Protein AF-A0A9E5ETJ1-F1 (afdb_monomer_lite)

Foldseek 3Di:
DDPPDPPDDDCVPDDDDDPPDDDCVVVVLVVDDPVVNVVVVVVVCCVPQNPPRVPPPPPDDDDDDDDDDD

Secondary structure (DSSP, 8-state):
-----TT---GGG-----TTSPPSHHHHHHTS-HHHHHHHHHHHHHHHHHHHHTTS------PPPP----

Sequence (70 aa):
MDTQNSHRINKSILTVSSLLDLSDDKDFWLSKTPSERLQFVEILRQLNYGQTISTARLQRILTIAERTSS

pLDDT: mean 80.67, std 13.89, range [40.91, 97.81]

Structure (mmCIF, N/CA/C/O backbone):
data_AF-A0A9E5ETJ1-F1
#
_entry.id   AF-A0A9E5ETJ1-F1
#
loop_
_atom_site.group_PDB
_atom_site.id
_atom_site.type_symbol
_atom_site.label_atom_id
_atom_site.label_alt_id
_atom_site.label_comp_id
_atom_site.label_asym_id
_atom_site.label_entity_id
_atom_site.label_seq_id
_atom_site.pdbx_PDB_ins_code
_atom_site.Cartn_x
_atom_site.Cartn_y
_atom_site.Cartn_z
_atom_site.occupancy
_atom_site.B_iso_or_equiv
_atom_site.auth_seq_id
_atom_site.auth_comp_id
_atom_site.auth_asym_id
_atom_site.auth_atom_id
_atom_site.pdbx_PDB_model_num
ATOM 1 N N . MET A 1 1 ? 36.999 10.082 7.597 1.00 40.91 1 MET A N 1
ATOM 2 C CA . MET A 1 1 ? 36.248 8.855 7.255 1.00 40.91 1 MET A CA 1
ATOM 3 C C . MET A 1 1 ? 34.856 9.333 6.904 1.00 40.91 1 MET A C 1
ATOM 5 O O . MET A 1 1 ? 34.096 9.701 7.791 1.00 40.91 1 MET A O 1
ATOM 9 N N . ASP A 1 2 ? 34.619 9.518 5.610 1.00 45.88 2 ASP A N 1
ATOM 10 C CA . ASP A 1 2 ? 33.589 10.419 5.096 1.00 45.88 2 ASP A CA 1
ATOM 11 C C . ASP A 1 2 ? 32.238 9.700 5.018 1.00 45.88 2 ASP A C 1
ATOM 13 O O . ASP A 1 2 ? 31.986 8.890 4.132 1.00 45.88 2 ASP A O 1
ATOM 17 N N . THR A 1 3 ? 31.352 9.977 5.971 1.00 52.69 3 THR A N 1
ATOM 18 C CA . THR A 1 3 ? 30.015 9.370 6.104 1.00 52.69 3 THR A CA 1
ATOM 19 C C . THR A 1 3 ? 28.939 10.068 5.256 1.00 52.69 3 THR A C 1
ATOM 21 O O . THR A 1 3 ? 27.785 10.150 5.658 1.00 52.69 3 THR A O 1
ATOM 24 N N . GLN A 1 4 ? 29.281 10.592 4.075 1.00 57.22 4 GLN A N 1
ATOM 25 C CA . GLN A 1 4 ? 28.414 11.533 3.340 1.00 57.22 4 GLN A CA 1
ATOM 26 C C . GLN A 1 4 ? 27.688 10.967 2.105 1.00 57.22 4 GLN A C 1
ATOM 28 O O . GLN A 1 4 ? 27.416 11.715 1.171 1.00 57.22 4 GLN A O 1
ATOM 33 N N . ASN A 1 5 ? 27.342 9.670 2.039 1.00 56.22 5 ASN A N 1
ATOM 34 C CA . ASN A 1 5 ? 26.571 9.190 0.871 1.00 56.22 5 ASN A CA 1
ATOM 35 C C . ASN A 1 5 ? 25.631 7.985 1.065 1.00 56.22 5 ASN A C 1
ATOM 37 O O . ASN A 1 5 ? 25.135 7.442 0.079 1.00 56.22 5 ASN A O 1
ATOM 41 N N . SER A 1 6 ? 25.336 7.554 2.294 1.00 59.97 6 SER A N 1
ATOM 42 C CA . SER A 1 6 ? 24.516 6.349 2.542 1.00 59.97 6 SER A CA 1
ATOM 43 C C . SER A 1 6 ? 23.008 6.516 2.296 1.00 59.97 6 SER A C 1
ATOM 45 O O . SER A 1 6 ? 22.263 5.552 2.438 1.00 59.97 6 SER A O 1
ATOM 47 N N . HIS A 1 7 ? 22.537 7.708 1.913 1.00 67.00 7 HIS A N 1
ATOM 48 C CA . HIS A 1 7 ? 21.105 8.013 1.737 1.00 67.00 7 HIS A CA 1
ATOM 49 C C . HIS A 1 7 ? 20.731 8.407 0.302 1.00 67.00 7 HIS A C 1
ATOM 51 O O . HIS A 1 7 ? 19.735 9.090 0.063 1.00 67.00 7 HIS A O 1
ATOM 57 N N . ARG A 1 8 ? 21.543 8.011 -0.681 1.00 79.06 8 ARG A N 1
ATOM 58 C CA . ARG A 1 8 ? 21.325 8.390 -2.076 1.00 79.06 8 ARG A CA 1
ATOM 59 C C . ARG A 1 8 ? 20.226 7.525 -2.700 1.00 79.06 8 ARG A C 1
ATOM 61 O O . ARG A 1 8 ? 20.442 6.363 -3.023 1.00 79.06 8 ARG A O 1
ATOM 68 N N . ILE A 1 9 ? 19.044 8.114 -2.876 1.00 81.12 9 ILE A N 1
ATOM 69 C CA . ILE A 1 9 ? 17.909 7.477 -3.557 1.00 81.12 9 ILE A CA 1
ATOM 70 C C . ILE A 1 9 ? 18.286 7.205 -5.017 1.00 81.12 9 ILE A C 1
ATOM 72 O O . ILE A 1 9 ? 18.787 8.097 -5.711 1.00 81.12 9 ILE A O 1
ATOM 76 N N . ASN A 1 10 ? 18.013 5.990 -5.498 1.00 86.06 10 ASN A N 1
ATOM 77 C CA . ASN A 1 10 ? 18.093 5.710 -6.923 1.00 86.06 10 ASN A CA 1
ATOM 78 C C . ASN A 1 10 ? 16.951 6.446 -7.638 1.00 86.06 10 ASN A C 1
ATOM 80 O O . ASN A 1 10 ? 15.792 6.072 -7.512 1.00 86.06 10 ASN A O 1
ATOM 84 N N . LYS A 1 11 ? 17.277 7.503 -8.383 1.00 86.06 11 LYS A N 1
ATOM 85 C CA . LYS A 1 11 ? 16.289 8.290 -9.131 1.00 86.06 11 LYS A CA 1
ATOM 86 C C . LYS A 1 11 ? 15.952 7.690 -10.497 1.00 86.06 11 LYS A C 1
ATOM 88 O O . LYS A 1 11 ? 15.008 8.154 -11.119 1.00 86.06 11 LYS A O 1
ATOM 93 N N . SER A 1 12 ? 16.683 6.670 -10.962 1.00 89.25 12 SER A N 1
ATOM 94 C CA . SER A 1 12 ? 16.444 6.050 -12.275 1.00 89.25 12 SER A CA 1
ATOM 95 C C . SER A 1 12 ? 15.124 5.283 -12.353 1.00 89.25 12 SER A C 1
ATOM 97 O O . SER A 1 12 ? 14.706 4.914 -13.441 1.00 89.25 12 SER A O 1
ATOM 99 N N . ILE A 1 13 ? 14.509 4.996 -11.205 1.00 85.50 13 ILE A N 1
ATOM 100 C CA . ILE A 1 13 ? 13.228 4.290 -11.094 1.00 85.50 13 ILE A CA 1
ATOM 101 C C . ILE A 1 13 ? 12.036 5.248 -10.950 1.00 85.50 13 ILE A C 1
ATOM 103 O O . ILE A 1 13 ? 10.905 4.789 -10.832 1.00 85.50 13 ILE A O 1
ATOM 107 N N . LEU A 1 14 ?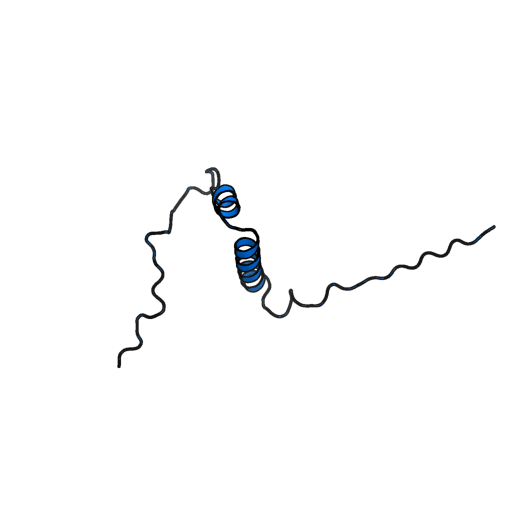 12.279 6.563 -10.893 1.00 84.94 14 LEU A N 1
ATOM 108 C CA . LEU A 1 14 ? 11.224 7.565 -10.773 1.00 84.94 14 LEU A CA 1
ATOM 109 C C . LEU A 1 14 ? 10.688 7.914 -12.160 1.00 84.94 14 LEU A C 1
ATOM 111 O O . LEU A 1 14 ? 11.460 8.260 -13.054 1.00 84.94 14 LEU A O 1
ATOM 115 N N . THR A 1 15 ? 9.366 7.894 -12.298 1.00 84.19 15 THR A N 1
ATOM 116 C CA . THR A 1 15 ? 8.662 8.295 -13.519 1.00 84.19 15 THR A CA 1
ATOM 117 C C . THR A 1 15 ? 7.742 9.468 -13.195 1.00 84.19 15 THR A C 1
ATOM 119 O O . THR A 1 15 ? 7.135 9.498 -12.126 1.00 84.19 15 THR A O 1
ATOM 122 N N . VAL A 1 16 ? 7.669 10.457 -14.090 1.00 86.62 16 VAL A N 1
ATOM 123 C CA . VAL A 1 16 ? 6.766 11.611 -13.965 1.00 86.62 16 VAL A CA 1
ATOM 124 C C . VAL A 1 16 ? 5.651 11.451 -14.992 1.00 86.62 16 VAL A C 1
ATOM 126 O O . VAL A 1 16 ? 5.928 11.414 -16.189 1.00 86.62 16 VAL A O 1
ATOM 129 N N . SER A 1 17 ? 4.411 11.358 -14.521 1.00 87.25 17 SER A N 1
ATOM 130 C CA . SER A 1 17 ? 3.195 11.223 -15.332 1.00 87.25 17 SER A CA 1
ATOM 131 C C . SER A 1 17 ? 2.230 12.386 -15.076 1.00 87.25 17 SER A C 1
ATOM 133 O O . SER A 1 17 ? 2.361 13.11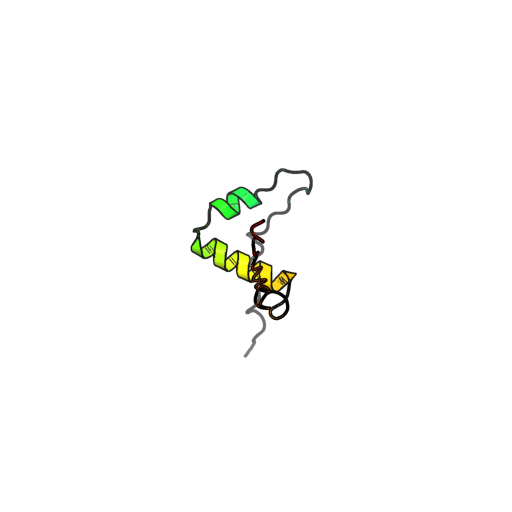6 -14.087 1.00 87.25 17 SER A O 1
ATOM 135 N N . SER A 1 18 ? 1.275 12.605 -15.988 1.00 90.69 18 SER A N 1
ATOM 136 C CA . SER A 1 18 ? 0.209 13.586 -15.769 1.00 90.69 18 SER A CA 1
ATOM 137 C C . SER A 1 18 ? -0.753 13.085 -14.698 1.00 90.69 18 SER A C 1
ATOM 139 O O . SER A 1 18 ? -1.105 11.910 -14.670 1.00 90.69 18 SER A O 1
ATOM 141 N N . LEU A 1 19 ? -1.272 13.996 -13.873 1.00 87.38 19 LEU A N 1
ATOM 142 C CA . LEU A 1 19 ? -2.311 13.670 -12.890 1.00 87.38 19 LEU A CA 1
ATOM 143 C C . LEU A 1 19 ? -3.619 13.184 -13.543 1.00 87.38 19 LEU A C 1
ATOM 145 O O . LEU A 1 19 ? -4.431 12.538 -12.888 1.00 87.38 19 LEU A O 1
ATOM 149 N N . LEU A 1 20 ? -3.840 13.532 -14.815 1.00 92.31 20 LEU A N 1
ATOM 150 C CA . LEU A 1 20 ? -5.032 13.146 -15.575 1.00 92.31 20 LEU A CA 1
ATOM 151 C C . LEU A 1 20 ? -4.870 11.812 -16.319 1.00 92.31 20 LEU A C 1
ATOM 153 O O . LEU A 1 20 ? -5.855 11.312 -16.861 1.00 92.31 20 LEU A O 1
ATOM 157 N N . ASP A 1 21 ? -3.658 11.255 -16.365 1.00 89.94 21 ASP A N 1
ATOM 158 C CA . ASP A 1 21 ? -3.417 9.960 -16.997 1.00 89.94 21 ASP A CA 1
ATOM 159 C C . ASP A 1 21 ? -3.902 8.819 -16.092 1.00 89.94 21 ASP A C 1
ATOM 161 O O . ASP A 1 21 ? -4.072 8.965 -14.878 1.00 89.94 21 ASP A O 1
ATOM 165 N N . LEU A 1 22 ? -4.124 7.646 -16.688 1.00 85.56 22 LEU A N 1
ATOM 166 C CA . LEU A 1 22 ? -4.402 6.434 -15.922 1.00 85.56 22 LEU A CA 1
ATOM 167 C C . LEU A 1 22 ? -3.191 6.088 -15.046 1.00 85.56 22 LEU A C 1
ATOM 169 O O . LEU A 1 22 ? -2.075 5.970 -15.548 1.00 85.56 22 LEU A O 1
ATOM 173 N N . SER A 1 23 ? -3.432 5.898 -13.748 1.00 85.38 23 SER A N 1
ATOM 174 C CA . SER A 1 23 ? -2.393 5.495 -12.798 1.00 85.38 23 SER A CA 1
ATOM 175 C C . SER A 1 23 ? -1.975 4.034 -13.010 1.00 85.38 23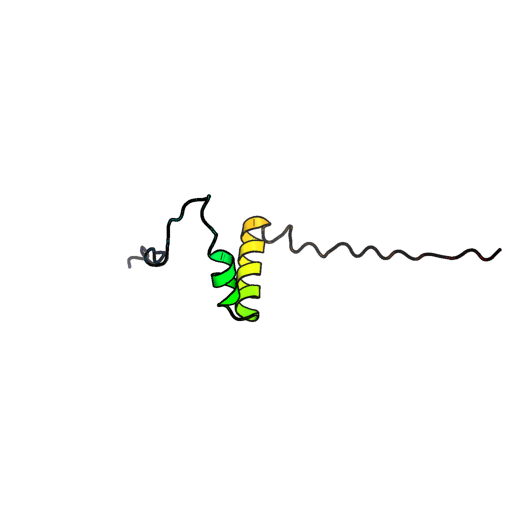 SER A C 1
ATOM 177 O O . SER A 1 23 ? -2.821 3.140 -13.116 1.00 85.38 23 SER A O 1
ATOM 179 N N . ASP A 1 24 ? -0.664 3.797 -13.012 1.00 87.31 24 ASP A N 1
ATOM 180 C CA . ASP A 1 24 ? -0.020 2.481 -13.026 1.00 87.31 24 ASP A CA 1
ATOM 181 C C . ASP A 1 24 ? 0.123 1.870 -11.618 1.00 87.31 24 ASP A C 1
ATOM 183 O O . ASP A 1 24 ? 0.594 0.736 -11.473 1.00 87.31 24 ASP A O 1
ATOM 187 N N . ASP A 1 25 ? -0.355 2.564 -10.575 1.00 88.12 25 ASP A N 1
ATOM 188 C CA . ASP A 1 25 ? -0.283 2.113 -9.182 1.00 88.12 25 ASP A CA 1
ATOM 189 C C . ASP A 1 25 ? -0.869 0.707 -9.030 1.00 88.12 25 ASP A C 1
ATOM 191 O O . ASP A 1 25 ? -0.294 -0.158 -8.366 1.00 88.12 25 ASP A O 1
ATOM 195 N N . LYS A 1 26 ? -2.024 0.449 -9.657 1.00 90.50 26 LYS A N 1
ATOM 196 C CA . LYS A 1 26 ? -2.713 -0.841 -9.541 1.00 90.50 26 LYS A CA 1
ATOM 197 C C . LYS A 1 26 ? -1.849 -1.987 -10.066 1.00 90.50 26 LYS A C 1
ATOM 199 O O . LYS A 1 26 ? -1.758 -3.022 -9.403 1.00 90.50 26 LYS A O 1
ATOM 204 N N . ASP A 1 27 ? -1.215 -1.800 -11.216 1.00 92.94 27 ASP A N 1
ATOM 205 C CA . ASP A 1 27 ? -0.369 -2.817 -11.837 1.00 92.94 27 ASP A CA 1
ATOM 206 C C . ASP A 1 27 ? 0.898 -3.043 -11.007 1.00 92.94 27 ASP A C 1
ATOM 208 O O . ASP A 1 27 ? 1.277 -4.189 -10.745 1.00 92.94 27 ASP A O 1
ATOM 212 N N . PHE A 1 28 ? 1.487 -1.967 -10.474 1.00 90.94 28 PHE A N 1
ATOM 213 C CA . PHE A 1 28 ? 2.583 -2.059 -9.514 1.00 90.94 28 PHE A CA 1
ATOM 214 C C . PHE A 1 28 ? 2.192 -2.890 -8.286 1.00 90.94 28 PHE A C 1
ATOM 216 O O . PHE A 1 28 ? 2.903 -3.837 -7.942 1.00 90.94 28 PHE A O 1
ATOM 223 N N . TRP A 1 29 ? 1.057 -2.599 -7.643 1.00 93.69 29 TRP A N 1
ATOM 224 C CA . TRP A 1 29 ? 0.604 -3.342 -6.466 1.00 93.69 29 TRP A CA 1
ATOM 225 C C . TRP A 1 29 ? 0.336 -4.814 -6.792 1.00 93.69 29 TRP A C 1
ATOM 227 O O . TRP A 1 29 ? 0.697 -5.686 -6.004 1.00 93.69 29 TRP A O 1
ATOM 237 N N . LEU A 1 30 ? -0.255 -5.119 -7.948 1.00 95.38 30 LEU A N 1
ATOM 238 C CA . LEU A 1 30 ? -0.508 -6.500 -8.372 1.00 95.38 30 LEU A CA 1
ATOM 239 C C . LEU A 1 30 ? 0.771 -7.271 -8.732 1.00 95.38 30 LEU A C 1
ATOM 241 O O . LEU A 1 30 ? 0.775 -8.494 -8.615 1.00 95.38 30 LEU A O 1
ATOM 245 N N . SER A 1 31 ? 1.860 -6.582 -9.091 1.00 95.94 31 SER A N 1
ATOM 246 C CA . SER A 1 31 ? 3.170 -7.207 -9.337 1.00 95.94 31 SER A CA 1
ATOM 247 C C . SER A 1 31 ? 3.868 -7.729 -8.070 1.00 95.94 31 SER A C 1
ATOM 249 O O . SER A 1 31 ? 4.843 -8.473 -8.170 1.00 95.94 31 SER A O 1
ATOM 251 N N . LYS A 1 32 ? 3.406 -7.331 -6.876 1.00 96.56 32 LYS A N 1
ATOM 252 C CA . LYS A 1 32 ? 4.016 -7.689 -5.585 1.00 96.56 32 LYS A CA 1
ATOM 253 C C . LYS A 1 32 ? 3.332 -8.885 -4.941 1.00 96.56 32 LYS A C 1
ATOM 255 O O . LYS A 1 32 ? 2.116 -9.068 -5.037 1.00 96.56 32 LYS A O 1
ATOM 260 N N . THR A 1 33 ? 4.104 -9.673 -4.198 1.00 97.81 33 THR A N 1
ATOM 261 C CA . THR A 1 33 ? 3.548 -10.754 -3.381 1.00 97.81 33 THR A CA 1
ATOM 262 C C . THR A 1 33 ? 2.640 -10.191 -2.278 1.00 97.81 33 THR A C 1
ATOM 264 O O . THR A 1 33 ? 2.799 -9.043 -1.849 1.00 97.8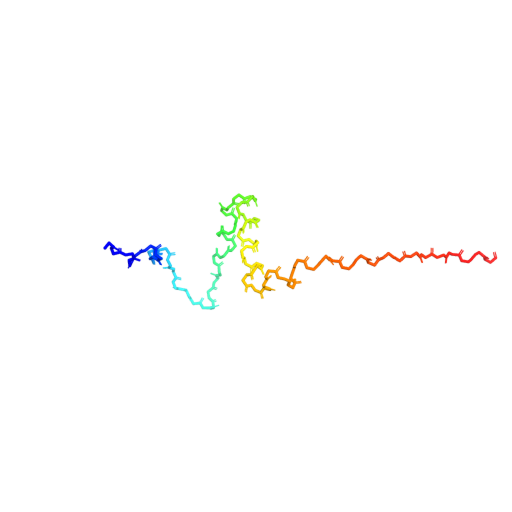1 33 THR A O 1
ATOM 267 N N . PRO A 1 34 ? 1.683 -10.982 -1.757 1.00 97.00 34 PRO A N 1
ATOM 268 C CA . PRO A 1 34 ? 0.851 -10.556 -0.632 1.00 97.00 34 PRO A CA 1
ATOM 269 C C . PRO A 1 34 ? 1.654 -10.046 0.576 1.00 97.00 34 PRO A C 1
ATOM 271 O O . PRO A 1 34 ? 1.282 -9.031 1.163 1.00 97.00 34 PRO A O 1
ATOM 274 N N . SER A 1 35 ? 2.769 -10.700 0.908 1.00 96.44 35 SER A N 1
ATOM 275 C CA . SER A 1 35 ? 3.626 -10.321 2.037 1.00 96.44 35 SER A CA 1
ATOM 276 C C . SER A 1 35 ? 4.321 -8.975 1.823 1.00 96.44 35 SER A C 1
ATOM 278 O O . SER A 1 35 ? 4.314 -8.139 2.724 1.00 96.44 35 SER A O 1
ATOM 280 N N . GLU A 1 36 ? 4.871 -8.728 0.631 1.00 96.25 36 GLU A N 1
ATOM 281 C CA . GLU A 1 36 ? 5.498 -7.441 0.292 1.00 96.25 36 GLU A CA 1
ATOM 282 C C . GLU A 1 36 ? 4.480 -6.300 0.324 1.00 96.25 36 GLU A C 1
ATOM 284 O O . GLU A 1 36 ? 4.751 -5.237 0.880 1.00 96.25 36 GLU A O 1
ATOM 289 N N . ARG A 1 37 ? 3.271 -6.529 -0.206 1.00 96.38 37 ARG A N 1
ATOM 290 C CA . ARG A 1 37 ? 2.199 -5.528 -0.139 1.00 96.38 37 ARG A CA 1
ATOM 291 C C . ARG A 1 37 ? 1.871 -5.146 1.296 1.00 96.38 37 ARG A C 1
ATOM 293 O O . ARG A 1 37 ? 1.713 -3.964 1.580 1.00 96.38 37 ARG A O 1
ATOM 300 N N . LEU A 1 38 ? 1.790 -6.127 2.194 1.00 94.94 38 LEU A N 1
ATOM 301 C CA . LEU A 1 38 ? 1.497 -5.874 3.601 1.00 94.94 38 LEU A CA 1
ATOM 302 C C . LEU A 1 38 ? 2.591 -5.023 4.264 1.00 94.94 38 LEU A C 1
ATOM 304 O O . LEU A 1 38 ? 2.281 -4.104 5.017 1.00 94.94 38 LEU A O 1
ATOM 308 N N . GLN A 1 39 ? 3.859 -5.282 3.937 1.00 95.38 39 GLN A N 1
ATOM 309 C CA . GLN A 1 39 ? 4.988 -4.484 4.421 1.00 95.38 39 GLN A CA 1
ATOM 310 C C . GLN A 1 39 ? 4.932 -3.040 3.905 1.00 95.38 39 GLN A C 1
ATOM 312 O O . GLN A 1 39 ? 5.092 -2.103 4.685 1.00 95.38 39 GLN A O 1
ATOM 317 N N . PHE A 1 40 ? 4.657 -2.838 2.614 1.00 94.62 40 PHE A N 1
ATOM 318 C CA . PHE A 1 40 ? 4.531 -1.492 2.047 1.00 94.62 40 PHE A CA 1
ATOM 319 C C . PHE A 1 40 ? 3.343 -0.724 2.629 1.00 94.62 40 PHE A C 1
ATOM 321 O O . PHE A 1 40 ? 3.472 0.459 2.938 1.00 94.62 40 PHE A O 1
ATOM 328 N N . VAL A 1 41 ? 2.206 -1.390 2.841 1.00 92.38 41 VAL A N 1
ATOM 329 C CA . VAL A 1 41 ? 1.040 -0.782 3.494 1.00 92.38 41 VAL A CA 1
ATOM 330 C C . VAL A 1 41 ? 1.365 -0.354 4.924 1.00 92.38 41 VAL A C 1
ATOM 332 O O . VAL A 1 41 ? 0.951 0.728 5.328 1.00 92.38 41 VAL A O 1
ATOM 335 N N . GLU A 1 42 ? 2.141 -1.134 5.680 1.00 90.88 42 GLU A N 1
ATOM 336 C CA . GLU A 1 42 ? 2.569 -0.736 7.026 1.00 90.88 42 GLU A CA 1
ATOM 337 C C . GLU A 1 42 ? 3.457 0.515 7.002 1.00 90.88 42 GLU A C 1
ATOM 339 O O . GLU A 1 42 ? 3.261 1.422 7.810 1.00 90.88 42 GLU A O 1
ATOM 344 N N . ILE A 1 43 ? 4.375 0.621 6.038 1.00 91.62 43 ILE A N 1
ATOM 345 C CA . ILE A 1 43 ? 5.189 1.832 5.853 1.00 91.62 43 ILE A CA 1
ATOM 346 C C . ILE A 1 43 ? 4.287 3.038 5.556 1.00 91.62 43 ILE A C 1
ATOM 348 O O . ILE A 1 43 ? 4.407 4.080 6.202 1.00 91.62 43 ILE A O 1
ATOM 352 N N . LEU A 1 44 ? 3.338 2.896 4.625 1.00 90.69 44 LEU A N 1
ATOM 353 C CA . LEU A 1 44 ? 2.386 3.961 4.294 1.00 90.69 44 LEU A CA 1
ATOM 354 C C . LEU A 1 44 ? 1.522 4.348 5.498 1.00 90.69 44 LEU A C 1
ATOM 356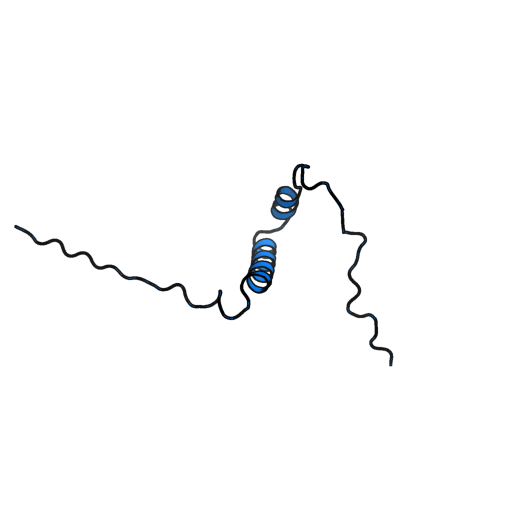 O O . LEU A 1 44 ? 1.287 5.535 5.727 1.00 90.69 44 LEU A O 1
ATOM 360 N N . ARG A 1 45 ? 1.080 3.374 6.298 1.00 87.44 45 ARG A N 1
ATOM 361 C CA . ARG A 1 45 ? 0.310 3.608 7.523 1.00 87.44 45 ARG A CA 1
ATOM 362 C C . ARG A 1 45 ? 1.106 4.450 8.520 1.00 87.44 45 ARG A C 1
ATOM 364 O O . ARG A 1 45 ? 0.569 5.413 9.062 1.00 87.44 45 ARG A O 1
ATOM 371 N N . GLN A 1 46 ? 2.377 4.120 8.745 1.00 86.38 46 GLN A N 1
ATOM 372 C CA . GLN A 1 46 ? 3.253 4.874 9.646 1.00 86.38 46 GLN A CA 1
ATOM 373 C C . GLN A 1 46 ? 3.508 6.299 9.145 1.00 86.38 46 GLN A C 1
ATOM 375 O O . GLN A 1 46 ? 3.468 7.232 9.944 1.00 86.38 46 GLN A O 1
ATOM 380 N N . LEU A 1 47 ? 3.714 6.482 7.836 1.00 86.25 47 LEU A N 1
ATOM 381 C CA . LEU A 1 47 ? 3.928 7.802 7.235 1.00 86.25 47 LEU A CA 1
ATOM 382 C C . LEU A 1 47 ? 2.695 8.706 7.348 1.00 86.25 47 LEU A C 1
ATOM 384 O O . LEU A 1 47 ? 2.833 9.883 7.666 1.00 86.25 47 LEU A O 1
ATOM 388 N N . ASN A 1 48 ? 1.498 8.165 7.107 1.00 86.94 48 ASN A N 1
ATOM 389 C CA . ASN A 1 48 ? 0.266 8.959 7.091 1.00 86.94 48 ASN A CA 1
ATOM 390 C C . ASN A 1 48 ? -0.325 9.197 8.488 1.00 86.94 48 ASN A C 1
ATOM 392 O O . ASN A 1 48 ? -0.910 10.249 8.732 1.00 86.94 48 ASN A O 1
ATOM 396 N N . TYR A 1 49 ? -0.193 8.234 9.407 1.00 83.38 49 TYR A N 1
ATOM 397 C CA . TYR A 1 49 ? -0.883 8.266 10.705 1.00 83.38 49 TYR A CA 1
ATOM 398 C C . TYR A 1 49 ? 0.057 8.276 11.915 1.00 83.38 49 TYR A C 1
ATOM 400 O O . TYR A 1 49 ? -0.402 8.322 13.058 1.00 83.38 49 TYR A O 1
ATOM 408 N N . GLY A 1 50 ? 1.369 8.208 11.696 1.00 77.06 50 GLY A N 1
ATOM 409 C CA . GLY A 1 50 ? 2.351 8.065 12.762 1.00 77.06 50 GLY A CA 1
ATOM 410 C C . GLY A 1 50 ? 2.311 6.693 13.446 1.00 77.06 50 GLY A C 1
ATOM 411 O O . GLY A 1 50 ? 1.414 5.859 13.257 1.00 77.06 50 GLY A O 1
ATOM 412 N N . GLN A 1 51 ? 3.315 6.444 14.286 1.00 69.12 51 GLN A N 1
ATOM 413 C CA . GLN A 1 51 ? 3.439 5.167 14.990 1.00 69.12 51 GLN A CA 1
ATOM 414 C C . GLN A 1 51 ? 2.380 4.994 16.090 1.00 69.12 51 GLN A C 1
ATOM 416 O O . GLN A 1 51 ? 1.942 3.877 16.361 1.00 69.12 51 GLN A O 1
ATOM 421 N N . THR A 1 52 ? 1.960 6.093 16.718 1.00 65.62 52 THR A N 1
ATOM 422 C CA . THR A 1 52 ? 1.182 6.100 17.966 1.00 65.62 52 THR A CA 1
ATOM 423 C C . THR A 1 52 ? -0.331 6.184 17.771 1.00 65.62 52 THR A C 1
ATOM 425 O O . THR A 1 52 ? -1.060 5.568 18.541 1.00 65.62 52 THR A O 1
ATOM 428 N N . ILE A 1 53 ? -0.832 6.896 16.754 1.00 61.50 53 ILE A N 1
ATOM 429 C CA . ILE A 1 53 ? -2.285 7.104 16.584 1.00 61.50 53 ILE A CA 1
ATOM 430 C C . ILE A 1 53 ? -2.947 5.882 15.941 1.00 61.50 53 ILE A C 1
ATOM 432 O O . ILE A 1 53 ? -4.028 5.468 16.348 1.00 61.50 53 ILE A O 1
ATOM 436 N N . SER A 1 54 ? -2.285 5.247 14.972 1.00 54.59 54 SER A N 1
ATOM 437 C CA . SER A 1 54 ? -2.876 4.133 14.221 1.00 54.59 54 SER A CA 1
ATOM 438 C C . SER A 1 54 ? -2.615 2.740 14.826 1.00 54.59 54 SER A C 1
ATOM 440 O O .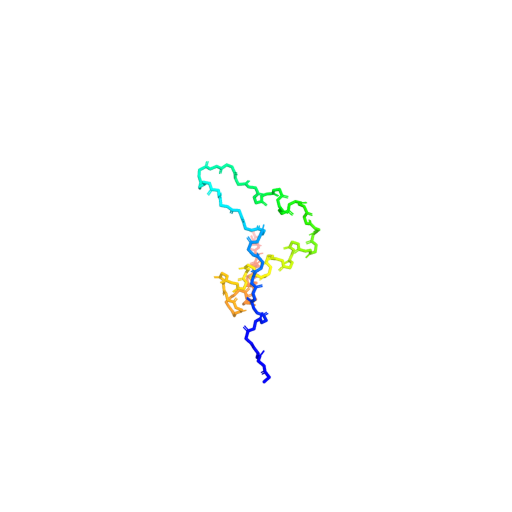 SER A 1 54 ? -3.167 1.759 14.331 1.00 54.59 54 SER A O 1
ATOM 442 N N . THR A 1 55 ? -1.835 2.642 15.907 1.00 58.75 55 THR A N 1
ATOM 443 C CA . THR A 1 55 ? -1.693 1.413 16.716 1.00 58.75 55 THR A CA 1
ATOM 444 C C . THR A 1 55 ? -2.584 1.408 17.957 1.00 58.75 55 THR A C 1
ATOM 446 O O . THR A 1 55 ? -2.636 0.395 18.661 1.00 58.75 55 THR A O 1
ATOM 449 N N . ALA A 1 56 ? -3.315 2.500 18.225 1.00 60.25 56 ALA A N 1
ATOM 450 C CA . ALA A 1 56 ? -4.340 2.512 19.256 1.00 60.25 56 ALA A CA 1
ATOM 451 C C . ALA A 1 56 ? -5.315 1.367 18.961 1.00 60.25 56 ALA A C 1
ATOM 453 O O . ALA A 1 56 ? -5.962 1.331 17.913 1.00 60.25 56 ALA A O 1
ATOM 454 N N . ARG A 1 57 ? -5.345 0.375 19.859 1.00 63.94 57 ARG A N 1
ATOM 455 C CA . ARG A 1 57 ? -6.169 -0.826 19.721 1.00 63.94 57 ARG A CA 1
ATOM 456 C C . ARG A 1 57 ? -7.584 -0.399 19.336 1.00 63.94 57 ARG A C 1
ATOM 458 O O . ARG A 1 57 ? -8.190 0.357 20.093 1.00 63.94 57 ARG A O 1
ATOM 465 N N . LEU A 1 58 ? -8.096 -0.898 18.203 1.00 64.06 58 LEU A N 1
ATOM 466 C CA . LEU A 1 58 ? -9.477 -0.655 17.776 1.00 64.06 58 LEU A CA 1
ATOM 467 C C . LEU A 1 58 ? -10.403 -0.814 18.984 1.00 64.06 58 LEU A C 1
ATOM 469 O O . LEU A 1 58 ? -10.352 -1.837 19.681 1.00 64.06 58 LEU A O 1
ATOM 473 N N . GLN A 1 59 ? -11.200 0.216 19.264 1.00 67.69 59 GLN A N 1
ATOM 474 C CA . GLN A 1 59 ? -12.134 0.190 20.377 1.00 67.69 59 GLN A CA 1
ATOM 475 C C . GLN A 1 59 ? -13.127 -0.949 20.131 1.00 67.69 59 GLN A C 1
ATOM 477 O O . GLN A 1 59 ? -13.939 -0.907 19.212 1.00 67.69 59 GLN A O 1
ATOM 482 N N . ARG A 1 60 ? -13.026 -2.015 20.928 1.00 67.44 60 ARG A N 1
ATOM 483 C CA . ARG A 1 60 ? -13.955 -3.144 20.868 1.00 67.44 60 ARG A CA 1
ATOM 484 C C . ARG A 1 60 ? -15.221 -2.736 21.609 1.00 67.44 60 ARG A C 1
ATOM 486 O O . ARG A 1 60 ? -15.240 -2.768 22.835 1.00 67.44 60 ARG A O 1
ATOM 493 N N . ILE A 1 61 ? -16.244 -2.322 20.869 1.00 75.44 61 ILE A N 1
ATOM 494 C CA . ILE A 1 61 ? -17.586 -2.121 21.418 1.00 75.44 61 ILE A CA 1
ATOM 495 C C . ILE A 1 61 ? -18.274 -3.489 21.407 1.00 75.44 61 ILE A C 1
ATOM 497 O O . ILE A 1 61 ? -18.545 -4.041 20.344 1.00 75.44 61 ILE A O 1
ATOM 501 N N . LEU A 1 62 ? -18.496 -4.062 22.591 1.00 79.38 62 LEU A N 1
ATOM 502 C CA . LEU A 1 62 ? -19.350 -5.234 22.766 1.00 79.38 62 LEU A CA 1
ATOM 503 C C . LEU A 1 62 ? -20.760 -4.733 23.081 1.00 79.38 62 LEU A C 1
ATOM 505 O O . LEU A 1 62 ? -20.990 -4.185 24.156 1.00 79.38 62 LEU A O 1
ATOM 509 N N . THR A 1 63 ? -21.694 -4.916 22.152 1.00 78.94 63 THR A N 1
ATOM 510 C CA . THR A 1 63 ? -23.113 -4.621 22.382 1.00 78.94 63 THR A CA 1
ATOM 511 C C . THR A 1 63 ? -23.840 -5.917 22.719 1.00 78.94 63 THR A C 1
ATOM 513 O O . THR A 1 63 ? -23.868 -6.838 21.906 1.00 78.94 63 THR A O 1
ATOM 516 N N . ILE A 1 64 ? -24.426 -5.990 23.916 1.00 82.56 64 ILE A N 1
ATOM 517 C CA . ILE A 1 64 ? -25.327 -7.073 24.327 1.00 82.56 64 ILE A CA 1
ATOM 518 C C . ILE A 1 64 ? -26.756 -6.565 24.124 1.00 82.56 64 ILE A C 1
ATOM 520 O O . ILE A 1 64 ? -27.118 -5.528 24.675 1.00 82.56 64 ILE A O 1
ATOM 524 N N . ALA A 1 65 ? -27.550 -7.271 23.321 1.00 83.19 65 ALA A N 1
ATOM 525 C CA . ALA A 1 65 ? -28.974 -6.999 23.161 1.00 83.19 65 ALA A CA 1
ATOM 526 C C . ALA A 1 65 ? -29.775 -8.032 23.964 1.00 83.19 65 ALA A C 1
ATOM 528 O O . ALA A 1 65 ? -29.610 -9.234 23.758 1.00 83.19 65 ALA A O 1
ATOM 529 N N . GLU A 1 66 ? -30.637 -7.568 24.867 1.00 83.12 66 GLU A N 1
ATOM 530 C CA . GLU A 1 66 ? -31.578 -8.411 25.605 1.00 83.12 66 GLU A CA 1
ATOM 531 C C . GLU A 1 66 ? -32.971 -8.279 24.984 1.00 83.12 66 GLU A C 1
ATOM 533 O O . GLU A 1 66 ? -33.440 -7.175 24.702 1.00 83.12 66 GLU A O 1
ATOM 538 N N . ARG A 1 67 ? -33.635 -9.413 24.739 1.00 82.88 67 ARG A N 1
ATOM 539 C CA . ARG A 1 67 ? -35.003 -9.440 24.219 1.00 82.88 67 ARG A CA 1
ATOM 540 C C . ARG A 1 67 ? -35.966 -9.607 25.385 1.00 82.88 67 ARG A C 1
ATOM 542 O O . ARG A 1 67 ? -36.051 -10.696 25.944 1.00 82.88 67 ARG A O 1
ATOM 549 N N . THR A 1 68 ? -36.728 -8.569 25.713 1.00 76.56 68 THR A N 1
ATOM 550 C CA . THR A 1 68 ? -37.812 -8.682 26.694 1.00 76.56 68 THR A CA 1
ATOM 551 C C . THR A 1 68 ? -38.936 -9.524 26.089 1.00 76.56 68 THR A C 1
ATOM 553 O O . THR A 1 68 ? -39.509 -9.162 25.062 1.00 76.56 68 THR A O 1
ATOM 556 N N . SER A 1 69 ? -39.215 -10.688 26.671 1.00 74.38 69 SER A N 1
ATOM 557 C CA . SER A 1 69 ? -40.392 -11.491 26.332 1.00 74.38 69 SER A CA 1
ATOM 558 C C . SER A 1 69 ? -41.637 -10.865 26.960 1.00 74.38 69 SER A C 1
ATOM 560 O O . SER A 1 69 ? -41.650 -10.644 28.172 1.00 74.38 69 SER A O 1
ATOM 562 N N . SER A 1 70 ? -42.640 -10.564 26.128 1.00 63.19 70 SER A N 1
ATOM 563 C CA . SER A 1 70 ? -44.014 -10.259 26.556 1.00 63.19 70 SER A CA 1
ATOM 564 C C . SER A 1 70 ? -44.737 -11.496 27.068 1.00 63.19 70 SER A C 1
ATOM 566 O O . SER A 1 70 ? -44.410 -12.602 26.579 1.00 63.19 70 SER A O 1
#

Radius of gyration: 22.24 Å; chains: 1; bounding box: 80×25×44 Å